Protein AF-A0A920NIS8-F1 (afdb_monomer)

Secondary structure (DSSP, 8-state):
--HHHHHHHHT------S---HHHHHHHHHHHHHTTT-SEEEEEEEE-TT---SS-HHHHHHHHHHHHHHSSPPP----S--SSTTTT-EEETTEEEEEEE-TT--EEEEEEEEETTEEEEEEEEES--------

Foldseek 3Di:
DVVVVCCVVVVHDDDDDPDPPPLLVVLLVVLLQCLCPFQAKEKEKEAAQPDDDPPDPSSVSSLVSSCNSNVAAGAADDDPDDPDPCPQADDDSRYTYHYHHHPPAHIKMWMWTDDVPDIDIDIDGDNDDPPPPDD

Solvent-accessible surface area (backbone atoms only — not comparable to full-atom values): 7997 Å² total; per-residue (Å²): 130,54,69,61,54,50,24,65,76,69,75,44,91,80,84,90,72,98,64,85,52,62,67,60,50,48,47,28,55,50,39,18,62,52,28,63,80,39,51,31,40,42,35,41,36,36,27,30,61,86,62,89,65,79,70,44,74,66,56,52,49,33,39,49,28,25,30,67,37,44,72,48,66,37,54,64,86,83,76,94,74,68,97,52,83,73,72,79,43,47,74,46,60,32,26,34,38,37,71,45,65,37,80,97,40,61,37,36,38,40,39,35,36,38,53,95,96,48,73,52,78,51,76,46,72,43,91,69,86,81,77,90,80,83,131

Sequence (135 aa):
MEAEYLSKKHNVGIVIVPNFALGGVLKSHIARLISKYYDYADLTETHHEKKIDAPSGTAIAIAKAISEGKGVSMNYAP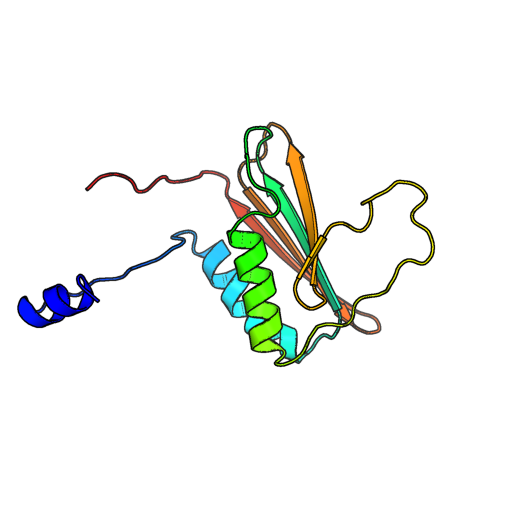TENETIAHTRGGQYSGVNIHSVRLPGRVAHHELVFAGPGETLTYVTTLLIVLVLCRA

Radius of gyration: 17.48 Å; Cα contacts (8 Å, |Δi|>4): 206; chains: 1; bounding box: 41×33×55 Å

Structure (mmCIF, N/CA/C/O backbone):
data_AF-A0A920NIS8-F1
#
_entry.id   AF-A0A920NIS8-F1
#
loop_
_atom_site.group_PDB
_atom_site.id
_atom_site.type_symbol
_atom_site.label_atom_id
_atom_site.label_alt_id
_atom_site.label_comp_id
_atom_site.label_asym_id
_atom_site.label_entity_id
_atom_site.label_seq_id
_atom_site.pdbx_PDB_ins_code
_atom_site.Cartn_x
_atom_site.Cartn_y
_atom_site.Cartn_z
_atom_site.occupancy
_atom_site.B_iso_or_equiv
_atom_site.auth_seq_id
_atom_site.auth_comp_id
_atom_site.auth_asym_id
_atom_site.auth_atom_id
_atom_site.pdbx_PDB_model_num
ATOM 1 N N . MET A 1 1 ? -4.868 5.699 26.409 1.00 70.75 1 MET A N 1
ATOM 2 C CA . MET A 1 1 ? -4.560 6.145 27.786 1.00 70.75 1 MET A CA 1
ATOM 3 C C . MET A 1 1 ? -5.584 7.119 28.400 1.00 70.75 1 MET A C 1
ATOM 5 O O . MET A 1 1 ? -5.279 7.710 29.413 1.00 70.75 1 MET A O 1
ATOM 9 N N . GLU A 1 2 ? -6.830 7.192 27.920 1.00 91.56 2 GLU A N 1
ATOM 10 C CA . GLU A 1 2 ? -7.981 7.677 28.726 1.00 91.56 2 GLU A CA 1
ATOM 11 C C . GLU A 1 2 ? -9.141 6.694 28.537 1.00 91.56 2 GLU A C 1
ATOM 13 O O . GLU A 1 2 ? -9.640 6.109 29.490 1.00 91.56 2 GLU A O 1
ATOM 18 N N . ALA A 1 3 ? -9.436 6.349 27.277 1.00 88.25 3 ALA A N 1
ATOM 19 C CA . ALA A 1 3 ? -10.370 5.275 26.929 1.00 88.25 3 ALA A CA 1
ATOM 20 C C . ALA A 1 3 ? -10.053 3.940 27.634 1.00 88.25 3 ALA A C 1
ATOM 22 O O . ALA A 1 3 ? -10.951 3.279 28.141 1.00 88.25 3 ALA A O 1
ATOM 23 N N . GLU A 1 4 ? -8.776 3.557 27.728 1.00 91.69 4 GLU A N 1
ATOM 24 C CA . GLU A 1 4 ? -8.371 2.334 28.436 1.00 91.69 4 GLU A CA 1
ATOM 25 C C . GLU A 1 4 ? -8.608 2.427 29.955 1.00 91.69 4 GLU A C 1
ATOM 27 O O . GLU A 1 4 ? -9.022 1.451 30.577 1.00 91.69 4 GLU A O 1
ATOM 32 N N . TYR A 1 5 ? -8.392 3.607 30.550 1.00 94.62 5 TYR A N 1
ATOM 33 C CA . TYR A 1 5 ? -8.677 3.861 31.963 1.00 94.62 5 TYR A CA 1
ATOM 34 C C . TYR A 1 5 ? -10.185 3.780 32.236 1.00 94.62 5 TYR A C 1
ATOM 36 O O . TYR A 1 5 ? -10.605 3.061 33.142 1.00 94.62 5 TYR A O 1
ATOM 44 N N . LEU A 1 6 ? -11.004 4.438 31.410 1.00 95.00 6 LEU A N 1
ATOM 45 C CA . LEU A 1 6 ? -12.464 4.424 31.521 1.00 95.00 6 LEU A CA 1
ATOM 46 C C . LEU A 1 6 ? -13.050 3.025 31.294 1.00 95.00 6 LEU A C 1
ATOM 48 O O . LEU A 1 6 ? -13.920 2.604 32.053 1.00 95.00 6 LEU A O 1
ATOM 52 N N . SER A 1 7 ? -12.535 2.285 30.307 1.00 95.38 7 SER A N 1
ATOM 53 C CA . SER A 1 7 ? -12.921 0.894 30.036 1.00 95.38 7 SER A CA 1
ATOM 54 C C . SER A 1 7 ? -12.727 0.012 31.271 1.0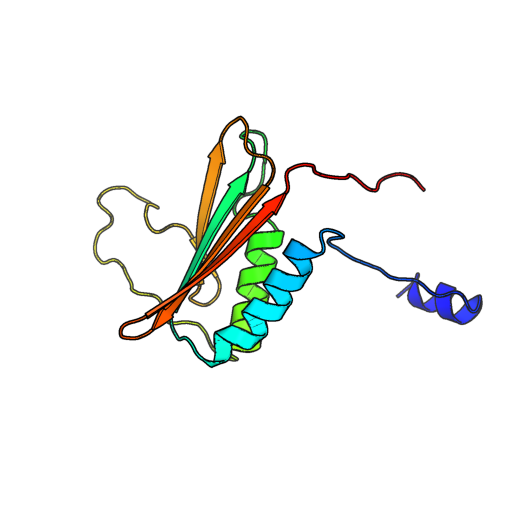0 95.38 7 SER A C 1
ATOM 56 O O . SER A 1 7 ? -13.660 -0.675 31.689 1.00 95.38 7 SER A O 1
ATOM 58 N N . LYS A 1 8 ? -11.552 0.097 31.912 1.00 95.69 8 LYS A N 1
ATOM 59 C CA . LYS A 1 8 ? -11.239 -0.656 33.137 1.00 95.69 8 LYS A CA 1
ATOM 60 C C . LYS A 1 8 ? -12.073 -0.188 34.330 1.00 95.69 8 LYS A C 1
ATOM 62 O O . LYS A 1 8 ? -12.611 -1.018 35.054 1.00 95.69 8 LYS A O 1
ATOM 67 N N . LYS A 1 9 ? -12.213 1.128 34.523 1.00 97.38 9 LYS A N 1
ATOM 68 C CA . LYS A 1 9 ? -12.961 1.726 35.643 1.00 97.38 9 LYS A CA 1
ATOM 69 C C . LYS A 1 9 ? -14.443 1.353 35.628 1.00 97.38 9 LYS A C 1
ATOM 71 O O . LYS A 1 9 ? -15.016 1.111 36.684 1.00 97.38 9 LYS A O 1
ATOM 76 N N . HIS A 1 10 ? -15.058 1.332 34.448 1.00 96.38 10 HIS A N 1
ATOM 77 C CA . HIS A 1 10 ? -16.492 1.088 34.289 1.00 96.38 10 HIS A CA 1
ATOM 78 C C . HIS A 1 10 ? -16.832 -0.350 33.877 1.00 96.38 10 HIS A C 1
ATOM 80 O O . HIS A 1 10 ? -18.008 -0.662 33.727 1.00 96.38 10 HIS A O 1
ATOM 86 N N . ASN A 1 11 ? -15.832 -1.225 33.718 1.00 95.12 11 ASN A N 1
ATOM 87 C CA . ASN A 1 11 ? -15.996 -2.603 33.249 1.00 95.12 11 ASN A CA 1
ATOM 88 C C . ASN A 1 11 ? -16.778 -2.700 31.918 1.00 95.12 11 ASN A C 1
ATOM 90 O O . ASN A 1 11 ? -17.689 -3.512 31.766 1.00 95.12 11 ASN A O 1
ATOM 94 N N . VAL A 1 12 ? -16.427 -1.840 30.954 1.00 96.00 12 VAL A N 1
ATOM 95 C CA . VAL A 1 12 ? -17.041 -1.778 29.615 1.00 96.00 12 VAL A CA 1
ATOM 96 C C . VAL A 1 12 ? -15.974 -2.019 28.550 1.00 96.00 12 VAL A C 1
ATOM 98 O O . VAL A 1 12 ? -14.891 -1.437 28.606 1.00 96.00 12 VAL A O 1
ATOM 101 N N . GLY A 1 13 ? -16.277 -2.855 27.556 1.00 92.75 13 GLY A N 1
ATOM 102 C CA . GLY A 1 13 ? -15.395 -3.095 26.411 1.00 92.75 13 GLY A CA 1
ATOM 103 C C . GLY A 1 13 ? -15.381 -1.918 25.432 1.00 92.75 13 GLY A C 1
ATOM 104 O O . GLY A 1 13 ? -16.433 -1.402 25.064 1.00 92.75 13 GLY A O 1
ATOM 105 N N . ILE A 1 14 ? -14.191 -1.513 24.981 1.00 90.94 14 ILE A N 1
ATOM 106 C CA . ILE A 1 14 ? -14.005 -0.476 23.956 1.00 90.94 14 ILE A CA 1
ATOM 107 C C . ILE A 1 14 ? -13.121 -1.040 22.846 1.00 90.94 14 ILE A C 1
ATOM 109 O O . ILE A 1 14 ? -12.068 -1.613 23.120 1.00 90.94 14 ILE A O 1
ATOM 113 N N . VAL A 1 15 ? -13.524 -0.836 21.591 1.00 86.19 15 VAL A N 1
ATOM 114 C CA . VAL A 1 15 ? -12.709 -1.159 20.415 1.00 86.19 15 VAL A CA 1
ATOM 115 C C . VAL A 1 15 ? -12.421 0.131 19.659 1.00 86.19 15 VAL A C 1
ATOM 117 O O . VAL A 1 15 ? -13.338 0.816 19.214 1.00 86.19 15 VAL A O 1
ATOM 120 N N . ILE A 1 16 ? -11.140 0.466 19.514 1.00 83.44 16 ILE A N 1
ATOM 121 C CA . ILE A 1 16 ? -10.689 1.630 18.747 1.00 83.44 16 ILE A CA 1
ATOM 122 C C . ILE A 1 16 ? -10.149 1.112 17.421 1.00 83.44 16 ILE A C 1
ATOM 124 O O . ILE A 1 16 ? -9.111 0.453 17.388 1.00 83.44 16 ILE A O 1
ATOM 128 N N . VAL A 1 17 ? -10.861 1.396 16.331 1.00 79.38 17 VAL A N 1
ATOM 129 C CA . VAL A 1 17 ? -10.504 0.905 14.997 1.00 79.38 17 VAL A CA 1
ATOM 130 C C . VAL A 1 17 ? -10.280 2.094 14.061 1.00 79.38 17 VAL A C 1
ATOM 132 O O . VAL A 1 17 ? -11.195 2.896 13.885 1.00 79.38 17 VAL A O 1
ATOM 135 N N . PRO A 1 18 ? -9.101 2.221 13.423 1.00 73.62 18 PRO A N 1
ATOM 136 C CA . PRO A 1 18 ? -8.837 3.304 12.473 1.00 73.62 18 PRO A CA 1
ATOM 137 C C . PRO A 1 18 ? -9.535 3.097 11.118 1.00 73.62 18 PRO A C 1
ATOM 139 O O . PRO A 1 18 ? -9.645 4.035 10.334 1.00 73.62 18 PRO A O 1
ATOM 142 N N . ASN A 1 19 ? -9.978 1.872 10.814 1.00 77.75 19 ASN A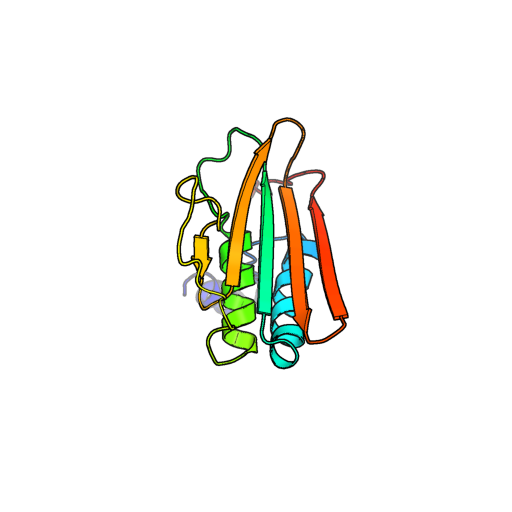 N 1
ATOM 143 C CA . ASN A 1 19 ? -10.666 1.519 9.576 1.00 77.75 19 ASN A CA 1
ATOM 144 C C . ASN A 1 19 ? -11.659 0.365 9.802 1.00 77.75 19 ASN A C 1
ATOM 146 O O . ASN A 1 19 ? -11.250 -0.734 10.164 1.00 77.75 19 ASN A O 1
ATOM 150 N N . PHE A 1 20 ? -12.947 0.597 9.540 1.00 82.31 20 PHE A N 1
ATOM 151 C CA . PHE A 1 20 ? -14.003 -0.418 9.670 1.00 82.31 20 PHE A CA 1
ATOM 152 C C . PHE A 1 20 ? -14.211 -1.271 8.410 1.00 82.31 20 PHE A C 1
ATOM 154 O O . PHE A 1 20 ? -14.945 -2.257 8.447 1.00 82.31 20 PHE A O 1
ATOM 161 N N . ALA A 1 21 ? -13.577 -0.927 7.288 1.00 86.94 21 ALA A N 1
ATOM 162 C CA . ALA A 1 21 ? -13.650 -1.736 6.082 1.00 86.94 21 ALA A CA 1
ATOM 163 C C . ALA A 1 21 ? -12.901 -3.057 6.281 1.00 86.94 21 ALA A C 1
ATOM 165 O O . ALA A 1 21 ? -11.672 -3.094 6.194 1.00 86.94 21 ALA A O 1
ATOM 166 N N . LEU A 1 22 ? -13.644 -4.152 6.470 1.00 88.62 22 LEU A N 1
ATOM 167 C CA . LEU A 1 22 ? -13.075 -5.487 6.670 1.00 88.62 22 LEU A CA 1
ATOM 168 C C . LEU A 1 22 ? -12.056 -5.848 5.581 1.00 88.62 22 LEU A C 1
ATOM 170 O O . LEU A 1 22 ? -10.963 -6.297 5.903 1.00 88.62 22 LEU A O 1
ATOM 174 N N . GLY A 1 23 ? -12.364 -5.582 4.307 1.00 88.69 23 GLY A N 1
ATOM 175 C CA . GLY A 1 23 ? -11.433 -5.835 3.201 1.00 88.69 23 GLY A CA 1
ATOM 176 C C . GLY A 1 23 ? -10.118 -5.053 3.319 1.00 88.69 23 GLY A C 1
ATOM 177 O O . GLY A 1 23 ? -9.056 -5.595 3.034 1.00 88.69 23 GLY A O 1
ATOM 178 N N . GLY A 1 24 ? -10.167 -3.806 3.800 1.00 87.06 24 GLY A N 1
ATOM 179 C CA . GLY A 1 24 ? -8.969 -2.998 4.046 1.00 87.06 24 GLY A CA 1
ATOM 180 C C . GLY A 1 24 ? -8.149 -3.507 5.234 1.00 87.06 24 GLY A C 1
ATOM 181 O O . GLY A 1 24 ? -6.926 -3.590 5.148 1.00 87.06 24 GLY A O 1
ATOM 182 N N . VAL A 1 25 ? -8.818 -3.904 6.322 1.00 89.88 25 VAL A N 1
ATOM 183 C CA . VAL A 1 25 ? -8.166 -4.501 7.502 1.00 89.88 25 VAL A CA 1
ATOM 184 C C . VAL A 1 25 ? -7.507 -5.836 7.145 1.00 89.88 25 VAL A C 1
ATOM 186 O O . VAL A 1 25 ? -6.338 -6.055 7.469 1.00 89.88 25 VAL A O 1
ATOM 189 N N . LEU A 1 26 ? -8.226 -6.704 6.426 1.00 93.25 26 LEU A N 1
ATOM 190 C CA . LEU A 1 26 ? -7.712 -7.987 5.948 1.00 93.25 26 LEU A CA 1
ATOM 191 C C . LEU A 1 26 ? -6.529 -7.798 5.006 1.00 93.25 26 LEU A C 1
ATOM 193 O O . LEU A 1 26 ? -5.547 -8.520 5.143 1.00 93.25 26 LEU A O 1
ATOM 197 N N . LYS A 1 27 ? -6.570 -6.805 4.109 1.00 94.69 27 LYS A N 1
ATOM 198 C CA . LYS A 1 27 ? -5.447 -6.503 3.219 1.00 94.69 27 LYS A CA 1
ATOM 199 C C . LYS A 1 27 ? -4.160 -6.236 3.987 1.00 94.69 27 LYS A C 1
ATOM 201 O O . LYS A 1 27 ? -3.165 -6.889 3.698 1.00 94.69 27 LYS A O 1
ATOM 206 N N . SER A 1 28 ? -4.164 -5.338 4.971 1.00 93.88 28 SER A N 1
ATOM 207 C CA . SER A 1 28 ? -2.951 -5.054 5.752 1.00 93.88 28 SER A CA 1
ATOM 208 C C . SER A 1 28 ? -2.464 -6.281 6.529 1.00 93.88 28 SER A C 1
ATOM 210 O O . SER A 1 28 ? -1.263 -6.542 6.581 1.00 93.88 28 SER A O 1
ATOM 212 N N . HIS A 1 29 ? -3.386 -7.061 7.102 1.00 94.88 29 HIS A N 1
ATOM 213 C CA . HIS A 1 29 ? -3.038 -8.285 7.824 1.00 94.88 29 HIS A CA 1
ATOM 214 C C . HIS A 1 29 ? -2.400 -9.338 6.904 1.00 94.88 29 HIS A C 1
ATOM 216 O O . HIS A 1 29 ? -1.324 -9.854 7.194 1.00 94.88 29 HIS A O 1
ATOM 222 N N . ILE A 1 30 ? -3.034 -9.616 5.766 1.00 96.38 30 ILE A N 1
ATOM 223 C CA . ILE A 1 30 ? -2.571 -10.590 4.776 1.00 96.38 30 ILE A CA 1
ATOM 224 C C . ILE A 1 30 ? -1.260 -10.121 4.131 1.00 96.38 30 ILE A C 1
ATOM 226 O O . ILE A 1 30 ? -0.334 -10.916 4.003 1.00 96.38 30 ILE A O 1
ATOM 230 N N . ALA A 1 31 ? -1.128 -8.831 3.811 1.00 97.81 31 ALA A N 1
ATOM 231 C CA . ALA A 1 31 ? 0.096 -8.255 3.256 1.00 97.81 31 ALA A CA 1
ATOM 232 C C . ALA A 1 31 ? 1.305 -8.456 4.183 1.00 97.81 31 ALA A C 1
ATOM 234 O O . ALA A 1 31 ? 2.383 -8.809 3.711 1.00 97.81 31 ALA A O 1
ATOM 235 N N . ARG A 1 32 ? 1.116 -8.311 5.503 1.00 98.06 32 ARG A N 1
ATOM 236 C CA . ARG A 1 32 ? 2.151 -8.606 6.508 1.00 98.06 32 ARG A CA 1
ATOM 237 C C . ARG A 1 32 ? 2.580 -10.076 6.505 1.00 98.06 32 ARG A C 1
ATOM 239 O O . ARG A 1 32 ? 3.738 -10.383 6.772 1.00 98.06 32 ARG A O 1
ATOM 246 N N . LEU A 1 33 ? 1.649 -11.001 6.287 1.00 98.06 33 LEU A N 1
ATOM 247 C CA . LEU A 1 33 ? 1.957 -12.433 6.271 1.00 98.06 33 LEU A CA 1
ATOM 248 C C . LEU A 1 33 ? 2.673 -12.832 4.979 1.00 98.06 33 LEU A C 1
ATOM 250 O O . LEU A 1 33 ? 3.678 -13.538 5.032 1.00 98.06 33 LEU A O 1
ATOM 254 N N . ILE A 1 34 ? 2.168 -12.350 3.842 1.00 97.56 34 ILE A N 1
ATOM 255 C CA . ILE A 1 34 ? 2.689 -12.650 2.506 1.00 97.56 34 ILE A CA 1
ATOM 256 C C . ILE A 1 34 ?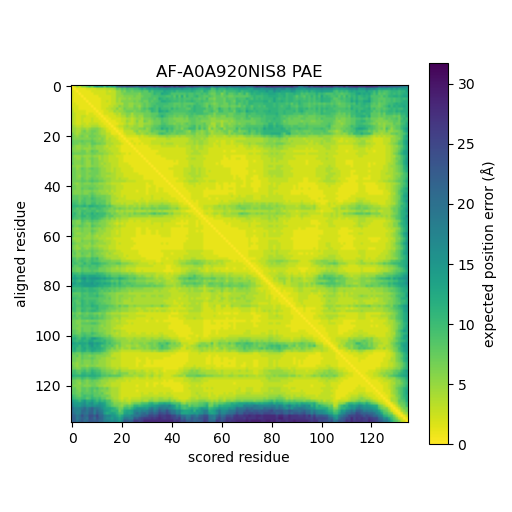 4.084 -12.060 2.301 1.00 97.56 34 ILE A C 1
ATOM 258 O O . ILE A 1 34 ? 4.917 -12.698 1.661 1.00 97.56 34 ILE A O 1
ATOM 262 N N . SER A 1 35 ? 4.376 -10.884 2.869 1.00 97.81 35 SER A N 1
ATOM 263 C CA . SER A 1 35 ? 5.654 -10.197 2.639 1.00 97.81 35 SER A CA 1
ATOM 264 C C . SER A 1 35 ? 6.882 -11.013 3.040 1.00 97.81 35 SER A C 1
ATOM 266 O O . SER A 1 35 ? 7.963 -10.786 2.517 1.00 97.81 35 SER A O 1
ATOM 268 N N . LYS A 1 36 ? 6.735 -12.022 3.899 1.00 97.50 36 LYS A N 1
ATOM 269 C CA . LYS A 1 36 ? 7.820 -12.949 4.254 1.00 97.50 36 LYS A CA 1
ATOM 270 C C . LYS A 1 36 ? 8.324 -13.782 3.072 1.00 97.50 36 LYS A C 1
ATOM 272 O O . LYS A 1 36 ? 9.476 -14.201 3.093 1.00 97.50 36 LYS A O 1
ATOM 277 N N . TYR A 1 37 ? 7.478 -14.013 2.070 1.00 97.25 37 TYR A N 1
ATOM 278 C CA . TYR A 1 37 ? 7.732 -14.942 0.964 1.00 97.25 37 TYR A CA 1
ATOM 279 C C . TYR A 1 37 ? 8.101 -14.254 -0.353 1.00 97.25 37 TYR A C 1
ATOM 281 O O . TYR A 1 37 ? 8.558 -14.923 -1.272 1.00 97.25 37 TYR A O 1
ATOM 289 N N . TYR A 1 38 ? 7.936 -12.932 -0.442 1.00 97.81 38 TYR A N 1
ATOM 290 C CA . TYR A 1 38 ? 8.272 -12.150 -1.630 1.00 97.81 38 TYR A CA 1
ATOM 291 C C . TYR A 1 38 ? 9.280 -11.059 -1.295 1.00 97.81 38 TYR A C 1
ATOM 293 O O . TYR A 1 38 ? 9.323 -10.559 -0.170 1.00 97.81 38 TYR A O 1
ATOM 301 N N . ASP A 1 39 ? 10.085 -10.675 -2.280 1.00 96.81 39 ASP A N 1
ATOM 302 C CA . ASP A 1 39 ? 11.084 -9.617 -2.122 1.00 96.81 39 ASP A CA 1
ATOM 303 C C . ASP A 1 39 ? 10.643 -8.289 -2.733 1.00 96.81 39 ASP A C 1
ATOM 305 O O . ASP A 1 39 ? 11.140 -7.247 -2.325 1.00 96.81 39 ASP A O 1
ATOM 309 N N . TYR A 1 40 ? 9.678 -8.301 -3.654 1.00 97.75 40 TYR A N 1
ATOM 310 C CA . TYR A 1 40 ? 9.189 -7.108 -4.341 1.00 97.75 40 TYR A CA 1
ATOM 311 C C . TYR A 1 40 ? 7.709 -6.879 -4.043 1.00 97.75 40 TYR A C 1
ATOM 313 O O . TYR A 1 40 ? 6.924 -7.831 -3.999 1.00 97.75 40 TYR A O 1
ATOM 321 N N . ALA A 1 41 ? 7.328 -5.613 -3.860 1.00 98.00 41 ALA A N 1
ATOM 322 C CA . ALA A 1 41 ? 5.936 -5.209 -3.711 1.00 98.00 41 ALA A CA 1
ATOM 323 C C . ALA A 1 41 ? 5.656 -3.859 -4.383 1.00 98.00 41 ALA A C 1
ATOM 325 O O . ALA A 1 41 ? 6.422 -2.903 -4.233 1.00 98.00 41 ALA A O 1
ATOM 326 N N . ASP A 1 42 ? 4.525 -3.782 -5.078 1.00 97.81 42 ASP A N 1
ATOM 327 C CA . ASP A 1 42 ? 4.028 -2.581 -5.743 1.00 97.81 42 ASP A CA 1
ATOM 328 C C . ASP A 1 42 ? 2.559 -2.354 -5.358 1.00 97.81 42 ASP A C 1
ATOM 330 O O . ASP A 1 42 ? 1.747 -3.282 -5.356 1.00 97.81 42 ASP A O 1
ATOM 334 N N . LEU A 1 43 ? 2.231 -1.135 -4.938 1.00 98.25 43 LEU A N 1
ATOM 335 C CA . LEU A 1 43 ? 0.916 -0.757 -4.446 1.00 98.25 43 LEU A CA 1
ATOM 336 C C . LEU A 1 43 ? 0.365 0.395 -5.279 1.00 98.25 43 LEU A C 1
ATOM 338 O O . LEU A 1 43 ? 0.850 1.519 -5.201 1.00 98.25 43 LEU A O 1
ATOM 342 N N . THR A 1 44 ? -0.727 0.150 -5.989 1.00 98.19 44 THR A N 1
ATOM 343 C CA . THR A 1 44 ? -1.498 1.208 -6.643 1.00 98.19 44 THR A CA 1
ATOM 344 C C . THR A 1 44 ? -2.750 1.513 -5.833 1.00 98.19 44 THR A C 1
ATOM 346 O O . THR A 1 44 ? -3.525 0.622 -5.487 1.00 98.19 44 THR A O 1
ATOM 349 N N . GLU A 1 45 ? -2.968 2.785 -5.512 1.00 97.00 45 GLU A N 1
ATOM 350 C CA . GLU A 1 45 ? -4.170 3.274 -4.842 1.00 97.00 45 GLU A CA 1
ATOM 351 C C . GLU A 1 45 ? -4.902 4.294 -5.714 1.00 97.00 45 GLU A C 1
ATOM 353 O O . GLU A 1 45 ? -4.288 5.112 -6.392 1.00 97.00 45 GLU A O 1
ATOM 358 N N . THR A 1 46 ? -6.230 4.226 -5.743 1.00 96.38 46 THR A N 1
ATOM 359 C CA . THR A 1 46 ? -7.074 5.152 -6.501 1.00 96.38 46 THR A CA 1
ATOM 360 C C . THR A 1 46 ? -8.182 5.700 -5.622 1.00 96.38 46 THR A C 1
ATOM 362 O O . THR A 1 46 ? -8.888 4.941 -4.960 1.00 96.38 46 THR A O 1
ATOM 365 N N . HIS A 1 47 ? -8.373 7.015 -5.664 1.00 94.06 47 HIS A N 1
ATOM 366 C CA . HIS A 1 47 ? -9.454 7.717 -4.974 1.00 94.06 47 HIS A CA 1
ATOM 367 C C . HIS A 1 47 ? -10.092 8.760 -5.893 1.00 94.06 47 HIS A C 1
ATOM 369 O O . HIS A 1 47 ? -9.578 9.047 -6.976 1.00 94.06 47 HIS A O 1
ATOM 375 N N . HIS A 1 48 ? -11.196 9.348 -5.439 1.00 91.00 48 HIS A N 1
ATOM 376 C CA . HIS A 1 48 ? -11.797 10.508 -6.088 1.00 91.00 48 HIS A CA 1
ATOM 377 C C . HIS A 1 48 ? -10.807 11.683 -6.194 1.00 91.00 48 HIS A C 1
ATOM 379 O O . HIS A 1 48 ? -9.879 11.833 -5.394 1.00 91.00 48 HIS A O 1
ATOM 385 N N . GLU A 1 49 ? -11.053 12.575 -7.148 1.00 90.31 49 GLU A N 1
ATOM 386 C CA . GLU A 1 49 ? -10.208 13.725 -7.478 1.00 90.31 49 GLU A CA 1
ATOM 387 C C . GLU A 1 49 ? -10.048 14.728 -6.328 1.00 90.31 49 GLU A C 1
ATOM 389 O O . GLU A 1 49 ? -9.018 15.377 -6.203 1.00 90.31 49 GLU A O 1
ATOM 394 N N . LYS A 1 50 ? -11.044 14.812 -5.438 1.00 89.56 50 LYS A N 1
ATOM 395 C CA . LYS A 1 50 ? -11.050 15.750 -4.298 1.00 89.56 50 LYS A CA 1
ATOM 396 C C . LYS A 1 50 ? -10.200 15.317 -3.097 1.00 89.56 50 LYS A C 1
ATOM 398 O O . LYS A 1 50 ? -10.223 15.990 -2.069 1.00 89.56 50 LYS A O 1
ATOM 403 N N . LYS A 1 51 ? -9.533 14.160 -3.154 1.00 88.75 51 LYS A N 1
ATOM 404 C CA . LYS A 1 51 ? -8.742 13.670 -2.020 1.00 88.75 51 LYS A CA 1
ATOM 405 C C . LYS A 1 51 ? -7.450 14.480 -1.907 1.00 88.75 51 LYS A C 1
ATOM 407 O O . LYS A 1 51 ? -6.695 14.560 -2.868 1.00 88.75 51 LYS A O 1
ATOM 412 N N . ILE A 1 52 ? -7.214 15.051 -0.727 1.00 90.25 52 ILE A N 1
ATOM 413 C CA . ILE A 1 52 ? -6.144 16.033 -0.488 1.00 90.25 52 ILE A CA 1
ATOM 414 C C . ILE A 1 52 ? -4.751 15.410 -0.322 1.00 90.25 52 ILE A C 1
ATOM 416 O O . ILE A 1 52 ? -3.752 16.031 -0.662 1.00 90.25 52 ILE A O 1
ATOM 420 N N . ASP A 1 53 ? -4.682 14.198 0.219 1.00 91.44 53 ASP A N 1
ATOM 421 C CA . ASP A 1 53 ? -3.451 13.500 0.583 1.00 91.44 53 ASP A CA 1
ATOM 422 C C . ASP A 1 53 ? -3.076 12.449 -0.464 1.00 91.44 53 ASP A C 1
ATOM 424 O O . ASP A 1 53 ? -3.948 11.750 -0.987 1.00 91.44 53 ASP A O 1
ATOM 428 N N . ALA A 1 54 ? -1.777 12.305 -0.738 1.00 94.38 54 ALA A N 1
ATOM 429 C CA . ALA A 1 54 ? -1.201 11.233 -1.544 1.00 94.38 54 ALA A CA 1
ATOM 430 C C . ALA A 1 54 ? 0.192 10.845 -0.998 1.00 94.38 54 ALA A C 1
ATOM 432 O O . ALA A 1 54 ? 1.022 11.735 -0.806 1.00 94.38 54 ALA A O 1
ATOM 433 N N . PRO A 1 55 ? 0.469 9.548 -0.763 1.00 96.31 55 PRO A N 1
ATOM 434 C CA . PRO A 1 55 ? -0.483 8.435 -0.782 1.00 96.31 55 PRO A CA 1
ATOM 435 C C . PRO A 1 55 ? -1.464 8.490 0.400 1.00 96.31 55 PRO A C 1
ATOM 437 O O . PRO A 1 55 ? -1.260 9.214 1.372 1.00 96.31 55 PRO A O 1
ATOM 440 N N . SER A 1 56 ? -2.547 7.721 0.326 1.00 94.38 56 SER A N 1
ATOM 441 C CA . SER A 1 56 ? -3.559 7.667 1.375 1.00 94.38 56 SER A CA 1
ATOM 442 C C . SER A 1 56 ? -3.022 7.031 2.655 1.00 94.38 56 SER A C 1
ATOM 444 O O . SER A 1 56 ? -2.166 6.143 2.619 1.00 94.38 56 SER A O 1
ATOM 446 N N . GLY A 1 57 ? -3.591 7.403 3.805 1.00 92.69 57 GLY A N 1
ATOM 447 C CA . GLY A 1 57 ? -3.231 6.785 5.089 1.00 92.69 57 GLY A CA 1
ATOM 448 C C . GLY A 1 57 ? -3.357 5.253 5.090 1.00 92.69 57 GLY A C 1
ATOM 449 O O . GLY A 1 57 ? -2.540 4.563 5.695 1.00 92.69 57 GLY A O 1
ATOM 450 N N . THR A 1 58 ? -4.326 4.695 4.353 1.00 92.88 58 THR A N 1
ATOM 451 C CA . THR A 1 58 ? -4.452 3.240 4.168 1.00 92.88 58 THR A CA 1
ATOM 452 C C . THR A 1 58 ? -3.293 2.661 3.362 1.00 92.88 58 THR A C 1
ATOM 454 O O . THR A 1 58 ? -2.779 1.612 3.733 1.00 92.88 58 THR A O 1
ATOM 457 N N . ALA A 1 59 ? -2.850 3.332 2.296 1.00 96.06 59 ALA A N 1
ATOM 458 C CA . ALA A 1 59 ? -1.716 2.870 1.501 1.00 96.06 59 ALA A CA 1
ATOM 459 C C . ALA A 1 59 ? -0.413 2.869 2.320 1.00 96.06 59 ALA A C 1
ATOM 461 O O . ALA A 1 59 ? 0.325 1.885 2.303 1.00 96.06 59 ALA A O 1
ATOM 462 N N . ILE A 1 60 ? -0.194 3.910 3.131 1.00 96.25 60 ILE A N 1
ATOM 463 C CA . ILE A 1 60 ? 0.926 3.972 4.083 1.00 96.25 60 ILE A CA 1
ATOM 464 C C . ILE A 1 60 ? 0.830 2.837 5.111 1.00 96.25 60 ILE A C 1
ATOM 466 O O . ILE A 1 60 ? 1.823 2.167 5.386 1.00 96.25 60 ILE A O 1
ATOM 470 N N . ALA A 1 61 ? -0.360 2.578 5.662 1.00 95.31 61 ALA A N 1
ATOM 471 C CA . ALA A 1 61 ? -0.566 1.495 6.622 1.00 95.31 61 ALA A CA 1
ATOM 472 C C . ALA A 1 61 ? -0.289 0.107 6.016 1.00 95.31 61 ALA A C 1
ATOM 474 O O . ALA A 1 61 ? 0.29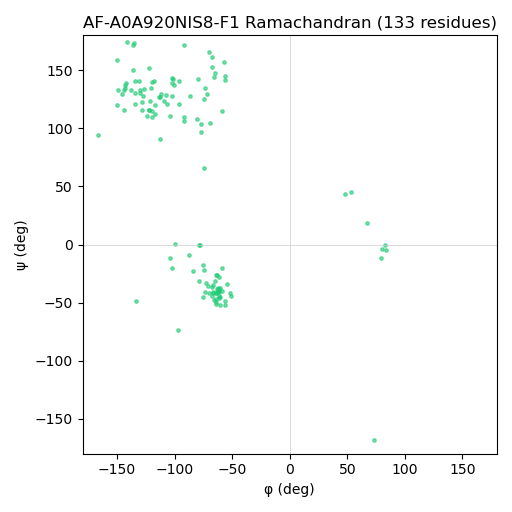2 -0.741 6.691 1.00 95.31 61 ALA A O 1
ATOM 475 N N . ILE A 1 62 ? -0.661 -0.118 4.750 1.00 97.12 62 ILE A N 1
ATOM 476 C CA . ILE A 1 62 ? -0.346 -1.352 4.016 1.00 97.12 62 ILE A CA 1
ATOM 477 C C . ILE A 1 62 ? 1.170 -1.490 3.842 1.00 97.12 62 ILE A C 1
ATOM 479 O O . ILE A 1 62 ? 1.727 -2.521 4.210 1.00 97.12 62 ILE A O 1
ATOM 483 N N . ALA A 1 63 ? 1.854 -0.456 3.342 1.00 97.75 63 ALA A N 1
ATOM 484 C CA . ALA A 1 63 ? 3.304 -0.496 3.141 1.00 97.75 63 ALA A CA 1
ATOM 485 C C . ALA A 1 63 ? 4.071 -0.707 4.459 1.00 97.75 63 ALA A C 1
ATOM 487 O O . ALA A 1 63 ? 5.013 -1.500 4.522 1.00 97.75 63 ALA A O 1
ATOM 488 N N . LYS A 1 64 ? 3.613 -0.077 5.547 1.00 97.31 64 LYS A N 1
ATOM 489 C CA . LYS A 1 64 ? 4.132 -0.314 6.897 1.00 97.31 64 LYS A CA 1
ATOM 490 C C . LYS A 1 64 ? 3.926 -1.763 7.342 1.00 97.31 64 LYS A C 1
ATOM 492 O O . LYS A 1 64 ? 4.870 -2.379 7.825 1.00 97.31 64 LYS A O 1
ATOM 497 N N . ALA A 1 65 ? 2.738 -2.332 7.136 1.00 97.44 65 ALA A N 1
ATOM 498 C CA . ALA A 1 65 ? 2.462 -3.729 7.472 1.00 97.44 65 ALA A CA 1
ATOM 499 C C . ALA A 1 65 ? 3.351 -4.709 6.681 1.00 97.44 65 ALA A C 1
ATOM 501 O O . ALA A 1 65 ? 3.830 -5.687 7.252 1.00 97.44 65 ALA A O 1
ATOM 502 N N . ILE A 1 66 ? 3.622 -4.426 5.401 1.00 98.31 66 ILE A N 1
ATOM 503 C CA . ILE A 1 66 ? 4.559 -5.199 4.569 1.00 98.31 66 ILE A CA 1
ATOM 504 C C . ILE A 1 66 ? 5.962 -5.168 5.177 1.00 98.31 66 ILE A C 1
ATOM 506 O O . ILE A 1 66 ? 6.537 -6.232 5.414 1.00 98.31 66 ILE A O 1
ATOM 510 N N . SER A 1 67 ? 6.475 -3.971 5.480 1.00 97.00 67 SER A N 1
ATOM 511 C CA . SER A 1 67 ? 7.806 -3.771 6.067 1.00 97.00 67 SER A CA 1
ATOM 512 C C . SER A 1 67 ? 7.944 -4.466 7.427 1.00 97.00 67 SER A C 1
ATOM 514 O O . SER A 1 67 ? 8.906 -5.196 7.653 1.00 97.00 67 SER A O 1
ATOM 516 N N . GLU A 1 68 ? 6.945 -4.342 8.305 1.00 97.31 68 GLU A N 1
ATOM 517 C CA . GLU A 1 68 ? 6.919 -5.042 9.597 1.00 97.31 68 GLU A CA 1
ATOM 518 C C . GLU A 1 68 ? 6.829 -6.569 9.459 1.00 97.31 68 GLU A C 1
ATOM 520 O O . GLU A 1 68 ? 7.317 -7.301 10.320 1.00 97.31 68 GLU A O 1
ATOM 525 N N . GLY A 1 69 ? 6.168 -7.065 8.411 1.00 97.56 69 GLY A N 1
ATOM 526 C CA . GLY A 1 69 ? 6.068 -8.493 8.117 1.00 97.56 69 GLY A CA 1
ATOM 527 C C . GLY A 1 69 ? 7.368 -9.084 7.582 1.00 97.56 69 GLY A C 1
ATOM 528 O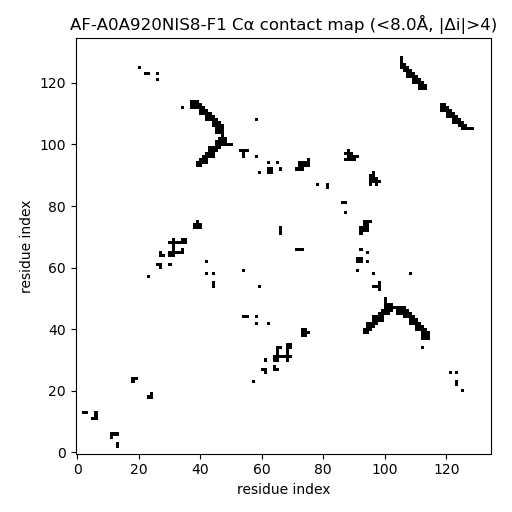 O . GLY A 1 69 ? 7.760 -10.171 8.009 1.00 97.56 69 GLY A O 1
ATOM 529 N N . LYS A 1 70 ? 8.046 -8.341 6.697 1.00 97.44 70 LYS A N 1
ATOM 530 C CA . LYS A 1 70 ? 9.328 -8.714 6.091 1.00 97.44 70 LYS A CA 1
ATOM 531 C C . LYS A 1 70 ? 10.468 -8.645 7.109 1.00 97.44 70 LYS A C 1
ATOM 533 O O . LYS A 1 70 ? 11.388 -9.452 7.049 1.00 97.44 70 LYS A O 1
ATOM 538 N N . GLY A 1 71 ? 10.415 -7.678 8.029 1.00 96.00 71 GLY A N 1
ATOM 539 C CA . GLY A 1 71 ? 11.462 -7.404 9.021 1.00 96.00 71 GLY A CA 1
ATOM 540 C C . GLY A 1 71 ? 12.659 -6.617 8.470 1.00 96.00 71 GLY A C 1
ATOM 541 O O . GLY A 1 71 ? 13.465 -6.110 9.243 1.00 96.00 71 GLY A O 1
ATOM 542 N N . VAL A 1 72 ? 12.746 -6.472 7.147 1.00 94.31 72 VAL A N 1
ATOM 543 C CA . VAL A 1 72 ? 13.714 -5.643 6.419 1.00 94.31 72 VAL A CA 1
ATOM 544 C C . VAL A 1 72 ? 12.990 -4.868 5.315 1.00 94.31 72 VAL A C 1
ATOM 546 O O . VAL A 1 72 ? 11.793 -5.065 5.089 1.00 94.31 72 VAL A O 1
ATOM 549 N N . SER A 1 73 ? 13.699 -3.967 4.636 1.00 95.69 73 SER A N 1
ATOM 550 C CA . SER A 1 73 ? 13.145 -3.303 3.451 1.00 95.69 73 SER A CA 1
ATOM 551 C C . SER A 1 73 ? 12.929 -4.312 2.327 1.00 95.69 73 SER A C 1
ATOM 553 O O . SER 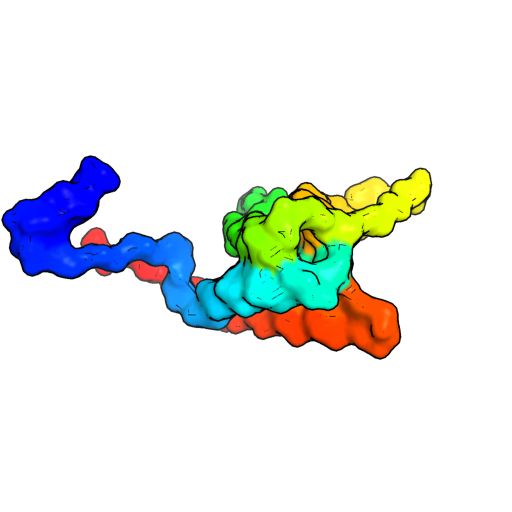A 1 73 ? 13.725 -5.235 2.155 1.00 95.69 73 SER A O 1
ATOM 555 N N . MET A 1 74 ? 11.856 -4.120 1.563 1.00 97.12 74 MET A N 1
ATOM 556 C CA . MET A 1 74 ? 11.655 -4.843 0.309 1.00 97.12 74 MET A CA 1
ATOM 557 C C . MET A 1 74 ? 12.707 -4.400 -0.717 1.00 97.12 74 MET A C 1
ATOM 559 O O . MET A 1 74 ? 13.310 -3.329 -0.595 1.00 97.12 74 MET A O 1
ATOM 563 N N . ASN A 1 75 ? 12.914 -5.208 -1.749 1.00 96.50 75 ASN A N 1
ATOM 564 C CA . ASN A 1 75 ? 13.757 -4.837 -2.868 1.00 96.50 75 ASN A CA 1
ATOM 565 C C . ASN A 1 75 ? 13.053 -3.779 -3.719 1.00 96.50 75 ASN A C 1
ATOM 567 O O . ASN A 1 75 ? 11.920 -3.956 -4.167 1.00 96.50 75 ASN A O 1
ATOM 571 N N . TYR A 1 76 ? 13.782 -2.704 -3.998 1.00 92.31 76 TYR A N 1
ATOM 572 C CA . TYR A 1 76 ? 13.382 -1.670 -4.935 1.00 92.31 76 TYR A CA 1
ATOM 573 C C . TYR A 1 76 ? 14.310 -1.683 -6.137 1.00 92.31 76 TYR A C 1
ATOM 575 O O . TYR A 1 76 ? 15.526 -1.616 -5.977 1.00 92.31 76 TYR A O 1
ATOM 583 N N . ALA A 1 77 ? 13.742 -1.761 -7.338 1.00 88.44 77 ALA A N 1
ATOM 584 C CA . ALA A 1 77 ? 14.505 -1.606 -8.567 1.00 88.44 77 ALA A CA 1
ATOM 585 C C . ALA A 1 77 ? 14.722 -0.104 -8.833 1.00 88.44 77 ALA A C 1
ATOM 587 O O . ALA A 1 77 ? 13.753 0.583 -9.187 1.00 88.44 77 ALA A O 1
ATOM 588 N N . PRO A 1 78 ? 15.951 0.425 -8.657 1.00 86.56 78 PRO A N 1
ATOM 589 C CA . PRO A 1 78 ? 16.226 1.823 -8.943 1.00 86.56 78 PRO A CA 1
ATOM 590 C C . PRO A 1 78 ? 16.052 2.088 -10.440 1.00 86.56 78 PRO A C 1
ATOM 592 O O . PRO A 1 78 ? 16.297 1.225 -11.280 1.00 86.56 78 PRO A O 1
ATOM 595 N N . THR A 1 79 ? 15.607 3.292 -10.777 1.00 90.38 79 THR A N 1
ATOM 596 C CA . THR A 1 79 ? 15.485 3.747 -12.165 1.00 90.38 79 THR A CA 1
ATOM 597 C C . THR A 1 79 ? 16.596 4.750 -12.430 1.00 90.38 79 THR A C 1
ATOM 599 O O . THR A 1 79 ? 16.692 5.751 -11.727 1.00 90.38 79 THR A O 1
ATOM 602 N N . GLU A 1 80 ? 17.452 4.468 -13.413 1.00 91.44 80 GLU A N 1
ATOM 603 C CA . GLU A 1 80 ? 18.609 5.320 -13.734 1.00 91.44 80 GLU A CA 1
ATOM 604 C C . GLU A 1 80 ? 18.199 6.633 -14.409 1.00 91.44 80 GLU A C 1
ATOM 606 O O . GLU A 1 80 ? 18.834 7.665 -14.211 1.00 91.44 80 GLU A O 1
ATOM 611 N N . ASN A 1 81 ? 17.128 6.599 -15.206 1.00 93.50 81 ASN A N 1
ATOM 612 C CA . ASN A 1 81 ? 16.626 7.754 -15.933 1.00 93.50 81 ASN A CA 1
ATOM 613 C C . ASN A 1 81 ? 15.093 7.726 -15.988 1.00 93.50 81 ASN A C 1
ATOM 615 O O . ASN A 1 81 ? 14.501 6.829 -16.590 1.00 93.50 81 ASN A O 1
ATOM 619 N N . GLU A 1 82 ? 14.455 8.715 -15.360 1.00 94.25 82 GLU A N 1
ATOM 620 C CA . GLU A 1 82 ? 13.036 9.000 -15.553 1.00 94.25 82 GLU A CA 1
ATOM 621 C C . GLU A 1 82 ? 12.875 10.036 -16.672 1.00 94.25 82 GLU A C 1
ATOM 623 O O . GLU A 1 82 ? 13.177 11.215 -16.489 1.00 94.25 82 GLU A O 1
ATOM 628 N N . THR A 1 83 ? 12.353 9.615 -17.827 1.00 96.56 83 THR A N 1
ATOM 629 C CA . THR A 1 83 ? 12.065 10.528 -18.951 1.00 96.56 83 THR A CA 1
ATOM 630 C C . THR A 1 83 ? 10.984 11.555 -18.610 1.00 96.56 83 THR A C 1
ATOM 632 O O . THR A 1 83 ? 10.958 12.645 -19.180 1.00 96.56 83 THR A O 1
ATOM 635 N N . ILE A 1 84 ? 10.104 11.211 -17.666 1.00 95.81 84 ILE A N 1
ATOM 636 C CA . ILE A 1 84 ? 9.122 12.096 -17.043 1.00 95.81 84 ILE A CA 1
ATOM 637 C C . ILE A 1 84 ? 9.283 11.952 -15.530 1.00 95.81 84 ILE A C 1
ATOM 639 O O . ILE A 1 84 ? 9.156 10.848 -14.995 1.00 95.81 84 ILE A O 1
ATOM 643 N N . ALA A 1 85 ? 9.540 13.065 -14.847 1.00 93.06 85 ALA A N 1
ATOM 644 C CA . ALA A 1 85 ? 9.775 13.079 -13.408 1.00 93.06 85 ALA A CA 1
ATOM 645 C C . ALA A 1 85 ? 8.612 12.459 -12.613 1.00 93.06 85 ALA A C 1
ATOM 647 O O . ALA A 1 85 ? 7.441 12.699 -12.914 1.00 93.06 85 ALA A O 1
ATOM 64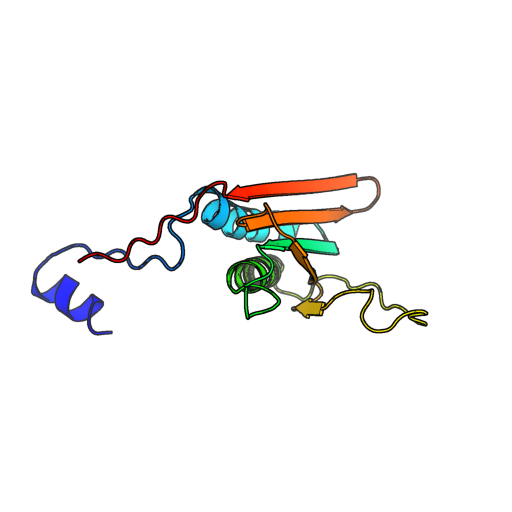8 N N . HIS A 1 86 ? 8.956 11.718 -11.559 1.00 90.75 86 HIS A N 1
ATOM 649 C CA . HIS A 1 86 ? 8.043 11.101 -10.591 1.00 90.75 86 HIS A CA 1
ATOM 650 C C . HIS A 1 86 ? 7.154 9.981 -11.154 1.00 90.75 86 HIS A C 1
ATOM 652 O O . HIS A 1 86 ? 6.153 9.609 -10.538 1.00 90.75 86 HIS A O 1
ATOM 658 N N . THR A 1 87 ? 7.519 9.402 -12.299 1.00 92.38 87 THR A N 1
ATOM 659 C CA . THR A 1 87 ? 6.730 8.341 -12.950 1.00 92.38 87 THR A CA 1
ATOM 660 C C . THR A 1 87 ? 6.841 6.992 -12.232 1.00 92.38 87 THR A C 1
ATOM 662 O O . THR A 1 87 ? 5.943 6.160 -12.352 1.00 92.38 87 THR A O 1
ATOM 665 N N . ARG A 1 88 ? 7.898 6.750 -11.442 1.00 93.25 88 ARG A N 1
ATOM 666 C CA . ARG A 1 88 ? 8.024 5.526 -10.625 1.00 93.25 88 ARG A CA 1
ATOM 667 C C . ARG A 1 88 ? 7.185 5.535 -9.345 1.00 93.25 88 ARG A C 1
ATOM 669 O O . ARG A 1 88 ? 7.189 4.536 -8.627 1.00 93.25 88 ARG A O 1
ATOM 676 N N . GLY A 1 89 ? 6.448 6.615 -9.087 1.00 92.06 89 GLY A N 1
ATOM 677 C CA . GLY A 1 89 ? 5.681 6.786 -7.862 1.00 92.06 89 GLY A CA 1
ATOM 678 C C . GLY A 1 89 ? 6.570 7.083 -6.652 1.00 92.06 89 GLY A C 1
ATOM 679 O O . GLY A 1 89 ? 7.749 7.414 -6.774 1.00 92.06 89 GLY A O 1
ATOM 680 N N . GLY A 1 90 ? 5.976 7.007 -5.462 1.00 94.31 90 GLY A N 1
ATOM 681 C CA . GLY A 1 90 ? 6.695 7.133 -4.195 1.00 94.31 90 GLY A CA 1
ATOM 682 C C . GLY A 1 90 ? 7.161 5.780 -3.660 1.00 94.31 90 GLY A C 1
ATOM 683 O O . GLY A 1 90 ? 6.755 4.729 -4.150 1.00 94.31 90 GLY A O 1
ATOM 684 N N . GLN A 1 91 ? 7.967 5.799 -2.597 1.00 94.69 91 GLN A N 1
ATOM 685 C CA . GLN A 1 91 ? 8.412 4.582 -1.923 1.00 94.69 91 GLN A CA 1
ATOM 686 C C . GLN A 1 91 ? 8.308 4.683 -0.402 1.00 94.69 91 GLN A C 1
ATOM 688 O O . GLN A 1 91 ? 8.660 5.698 0.195 1.00 94.69 91 GLN A O 1
ATOM 693 N N . TYR A 1 92 ? 7.894 3.578 0.222 1.00 96.94 92 TYR A N 1
ATOM 694 C CA . TYR A 1 92 ? 8.020 3.348 1.656 1.00 96.94 92 TYR A CA 1
ATOM 695 C C . TYR A 1 92 ? 8.699 1.996 1.932 1.00 96.94 92 TYR A C 1
ATOM 697 O O . TYR A 1 92 ? 8.150 0.949 1.596 1.00 96.94 92 TYR A O 1
ATOM 705 N N . SER A 1 93 ? 9.891 2.005 2.540 1.00 95.81 93 SER A N 1
ATOM 706 C CA . SER A 1 93 ? 10.655 0.795 2.916 1.00 95.81 93 SER A CA 1
ATOM 707 C C . SER A 1 93 ? 10.785 -0.260 1.800 1.00 95.81 93 SER A C 1
ATOM 709 O O . SER A 1 93 ? 10.599 -1.456 2.035 1.00 95.81 93 SER A O 1
ATOM 711 N N . GLY A 1 94 ? 11.062 0.177 0.569 1.00 96.19 94 GLY A N 1
ATOM 712 C CA . GLY A 1 94 ? 11.197 -0.713 -0.591 1.00 96.19 94 GLY A CA 1
ATOM 713 C C . GLY A 1 94 ? 9.883 -1.103 -1.286 1.00 96.19 94 GLY A C 1
ATOM 714 O O . GLY A 1 94 ? 9.918 -1.739 -2.334 1.00 96.19 94 GLY A O 1
ATOM 715 N N . VAL A 1 95 ? 8.723 -0.702 -0.754 1.00 97.75 95 VAL A N 1
ATOM 716 C CA . VAL A 1 95 ? 7.417 -0.853 -1.420 1.00 97.75 95 VAL A CA 1
ATOM 717 C C . VAL A 1 95 ? 7.166 0.352 -2.322 1.00 97.75 95 VAL A C 1
ATOM 719 O O . VAL A 1 95 ? 7.265 1.488 -1.852 1.00 97.75 95 VAL A O 1
ATOM 722 N N . ASN A 1 96 ? 6.845 0.130 -3.596 1.00 97.06 96 ASN A N 1
ATOM 723 C CA . ASN A 1 96 ? 6.448 1.207 -4.516 1.00 97.06 96 ASN A CA 1
ATOM 724 C C . ASN A 1 96 ? 4.994 1.588 -4.286 1.00 97.06 96 ASN A C 1
ATOM 726 O O . ASN A 1 96 ? 4.165 0.711 -4.047 1.00 97.06 96 ASN A O 1
ATOM 730 N N . ILE A 1 97 ? 4.677 2.877 -4.379 1.00 98.06 97 ILE A N 1
ATOM 731 C CA . ILE A 1 97 ? 3.321 3.377 -4.175 1.00 98.06 97 ILE A CA 1
ATOM 732 C C . ILE A 1 97 ? 2.939 4.371 -5.271 1.00 98.06 97 ILE A C 1
ATOM 734 O O . ILE A 1 97 ? 3.535 5.443 -5.393 1.00 98.06 97 ILE A O 1
ATOM 738 N N . HIS A 1 98 ? 1.871 4.052 -5.999 1.00 97.81 98 HIS A N 1
ATOM 739 C CA . HIS A 1 98 ? 1.289 4.886 -7.050 1.00 97.81 98 HIS A CA 1
ATOM 740 C C . HIS A 1 98 ? -0.077 5.390 -6.608 1.00 97.81 98 HIS A C 1
ATOM 742 O O . HIS A 1 98 ? -0.914 4.610 -6.161 1.00 97.81 98 HIS A O 1
ATOM 748 N N . SER A 1 99 ? -0.312 6.697 -6.715 1.00 97.38 99 SER A N 1
ATOM 749 C CA . SER A 1 99 ? -1.555 7.332 -6.261 1.00 97.38 99 SER A CA 1
ATOM 750 C C . SER A 1 99 ? -2.307 7.956 -7.426 1.00 97.38 99 SER A C 1
ATOM 752 O O . SER A 1 99 ? -1.878 8.954 -7.993 1.00 97.38 99 SER A O 1
ATOM 754 N N . VAL A 1 100 ? -3.460 7.384 -7.755 1.00 96.50 100 VAL A N 1
ATOM 755 C CA . VAL A 1 100 ? -4.338 7.829 -8.838 1.00 96.50 100 VAL A CA 1
ATOM 756 C C . VAL A 1 100 ? -5.515 8.615 -8.261 1.00 96.50 100 VAL A C 1
ATOM 758 O O . VAL A 1 100 ? -6.100 8.254 -7.234 1.00 96.50 100 VAL A O 1
ATOM 761 N N . ARG A 1 101 ? -5.883 9.712 -8.920 1.00 95.38 101 ARG A N 1
ATOM 762 C CA . ARG A 1 101 ? -7.019 10.562 -8.552 1.00 95.38 101 ARG A CA 1
ATOM 763 C C . ARG A 1 101 ? -7.950 10.660 -9.756 1.00 95.38 101 ARG A C 1
ATOM 765 O O . ARG A 1 101 ? -7.565 11.228 -10.773 1.00 95.38 101 ARG A O 1
ATOM 772 N N . LEU A 1 102 ? -9.132 10.048 -9.670 1.00 92.56 102 LEU A N 1
ATOM 773 C CA . LEU A 1 102 ? -10.042 9.915 -10.811 1.00 92.56 102 LEU A CA 1
ATOM 774 C C . LEU A 1 102 ? -11.522 10.035 -10.395 1.00 92.56 102 LEU A C 1
ATOM 776 O O . LEU A 1 102 ? -11.941 9.332 -9.468 1.00 92.56 102 LEU A O 1
ATOM 780 N N . PRO A 1 103 ? -12.337 10.840 -11.107 1.00 90.38 103 PRO A N 1
ATOM 781 C CA . PRO A 1 103 ? -13.784 10.875 -10.911 1.00 90.38 103 PRO A CA 1
ATOM 782 C C . PRO A 1 103 ? -14.440 9.497 -11.070 1.00 90.38 103 PRO A C 1
ATOM 784 O O . PRO A 1 103 ? -14.025 8.678 -11.887 1.00 90.38 103 PRO A O 1
ATOM 787 N N . GLY A 1 104 ? -15.482 9.231 -10.278 1.00 84.56 104 GLY A N 1
ATOM 788 C CA . GLY A 1 104 ? -16.215 7.955 -10.293 1.00 84.56 104 GLY A CA 1
ATOM 789 C C . GLY A 1 104 ? -15.548 6.814 -9.513 1.00 84.56 104 GLY A C 1
ATOM 790 O O . GLY A 1 104 ? -16.140 5.746 -9.364 1.00 84.56 104 GLY A O 1
ATOM 791 N N . ARG A 1 105 ? -14.345 7.026 -8.965 1.00 83.25 105 ARG A N 1
ATOM 792 C CA . ARG A 1 105 ? -13.694 6.097 -8.032 1.00 83.25 105 ARG A CA 1
ATOM 793 C C . ARG A 1 105 ? -13.868 6.589 -6.601 1.00 83.25 105 ARG A C 1
ATOM 795 O O . ARG A 1 105 ? -13.720 7.771 -6.324 1.00 83.25 105 ARG A O 1
ATOM 802 N N . VAL A 1 106 ? -14.166 5.669 -5.688 1.00 85.06 106 VAL A N 1
ATOM 803 C CA . VAL A 1 106 ? -14.326 5.978 -4.261 1.00 85.06 106 VAL A CA 1
ATOM 804 C C . VAL A 1 106 ? -13.021 5.681 -3.523 1.00 85.06 106 VAL A C 1
ATOM 806 O O . VAL A 1 106 ? -12.279 6.608 -3.206 1.00 85.06 106 VAL A O 1
ATOM 809 N N . ALA A 1 107 ? -12.697 4.402 -3.324 1.00 88.81 107 ALA A N 1
ATOM 810 C CA . ALA A 1 107 ? -11.371 3.969 -2.897 1.00 88.81 107 ALA A CA 1
ATOM 811 C C . ALA A 1 107 ? -11.064 2.578 -3.465 1.00 88.81 107 ALA A C 1
ATOM 813 O O . ALA A 1 107 ? -11.891 1.667 -3.402 1.00 88.81 107 ALA A O 1
ATOM 814 N N . HIS A 1 108 ? -9.875 2.419 -4.029 1.00 94.44 108 HIS A N 1
ATOM 815 C CA . HIS A 1 108 ? -9.401 1.179 -4.623 1.00 94.44 108 HIS A CA 1
ATOM 816 C C . HIS A 1 108 ? -7.920 1.006 -4.311 1.00 94.44 108 HIS A C 1
ATOM 818 O O . HIS A 1 108 ? -7.155 1.965 -4.375 1.00 94.44 108 HIS A O 1
ATOM 824 N N . HIS A 1 109 ? -7.524 -0.217 -3.987 1.00 96.38 109 HIS A N 1
ATOM 825 C CA . HIS A 1 109 ? -6.139 -0.582 -3.738 1.00 96.38 109 HIS A CA 1
ATOM 826 C C . HIS A 1 109 ? -5.841 -1.880 -4.468 1.00 96.38 109 HIS A C 1
ATOM 828 O O . HIS A 1 109 ? -6.540 -2.876 -4.264 1.00 96.38 109 HIS A O 1
ATOM 834 N N . GLU A 1 110 ? -4.758 -1.901 -5.220 1.00 97.88 110 GLU A N 1
ATOM 835 C CA . GLU A 1 110 ? -4.190 -3.078 -5.858 1.00 97.88 110 GLU A CA 1
ATOM 836 C C . GLU A 1 110 ? -2.776 -3.260 -5.321 1.00 97.88 110 GLU A C 1
ATOM 838 O O . GLU A 1 110 ? -1.928 -2.389 -5.485 1.00 97.88 110 GLU A O 1
ATOM 843 N N . LEU A 1 111 ? -2.557 -4.358 -4.601 1.00 98.38 111 LEU A N 1
ATOM 844 C CA . LEU A 1 111 ? -1.252 -4.717 -4.064 1.00 98.38 111 LEU A CA 1
ATOM 845 C C . LEU A 1 111 ? -0.733 -5.919 -4.839 1.00 98.38 111 LEU A C 1
ATOM 847 O O . LEU A 1 111 ? -1.394 -6.958 -4.849 1.00 98.38 111 LEU A O 1
ATOM 851 N N . VAL A 1 112 ? 0.442 -5.781 -5.434 1.00 98.38 112 VAL A N 1
ATOM 852 C CA . VAL A 1 112 ? 1.123 -6.834 -6.179 1.00 98.38 112 VAL A CA 1
ATOM 853 C C . VAL A 1 112 ? 2.390 -7.216 -5.433 1.00 98.38 112 VAL A C 1
ATOM 855 O O . VAL A 1 112 ? 3.220 -6.360 -5.135 1.00 98.38 112 VAL A O 1
ATOM 858 N N . PHE A 1 113 ? 2.552 -8.503 -5.156 1.00 98.44 113 PHE A N 1
ATOM 859 C CA . PHE A 1 113 ? 3.833 -9.094 -4.787 1.00 98.44 113 PHE A CA 1
ATOM 860 C C . PHE A 1 113 ? 4.419 -9.825 -5.990 1.00 98.44 113 PHE A C 1
ATOM 862 O O . PHE A 1 113 ? 3.677 -10.438 -6.761 1.00 98.44 113 PHE A O 1
ATOM 869 N N . ALA A 1 114 ? 5.739 -9.769 -6.152 1.00 97.56 114 ALA A N 1
ATOM 870 C CA . ALA A 1 114 ? 6.418 -10.397 -7.280 1.00 97.56 114 ALA A CA 1
ATOM 871 C C . ALA A 1 114 ? 7.608 -11.249 -6.832 1.00 97.56 114 ALA A C 1
ATOM 873 O O . ALA A 1 114 ? 8.368 -10.872 -5.932 1.00 97.56 114 ALA A O 1
ATOM 874 N N . GLY A 1 115 ? 7.757 -12.395 -7.493 1.00 95.00 115 GLY A N 1
ATOM 875 C CA . GLY A 1 115 ? 8.880 -13.314 -7.364 1.00 95.00 115 GLY A CA 1
ATOM 876 C C . GLY A 1 115 ? 9.262 -13.900 -8.729 1.00 95.00 115 GLY A C 1
ATOM 877 O O . GLY A 1 115 ? 8.597 -13.636 -9.733 1.00 95.00 115 GLY A O 1
ATOM 878 N N . PRO A 1 116 ? 10.349 -14.680 -8.814 1.00 94.75 116 PRO A N 1
ATOM 879 C CA . PRO A 1 116 ? 10.763 -15.292 -10.072 1.00 94.75 116 PRO A CA 1
ATOM 880 C C . PRO A 1 116 ? 9.669 -16.205 -10.648 1.00 94.75 116 PRO A C 1
ATOM 882 O O . PRO A 1 116 ? 9.342 -17.233 -10.066 1.00 94.75 116 PRO A O 1
ATOM 885 N N . GLY A 1 117 ? 9.116 -15.833 -11.805 1.00 95.94 117 GLY A N 1
ATOM 886 C CA . GLY A 1 117 ? 8.128 -16.638 -12.532 1.00 95.94 117 GLY A CA 1
ATOM 887 C C . GLY A 1 117 ? 6.679 -16.514 -12.053 1.00 95.94 117 GLY A C 1
ATOM 888 O O . GLY A 1 117 ? 5.808 -17.126 -12.667 1.00 95.94 117 GLY A O 1
ATOM 889 N N . GLU A 1 118 ? 6.389 -15.711 -11.024 1.00 97.31 118 GLU A N 1
ATOM 890 C CA . GLU A 1 118 ? 5.020 -15.523 -10.538 1.00 97.31 118 GLU A CA 1
ATOM 891 C C . GLU A 1 118 ? 4.760 -14.144 -9.921 1.00 97.31 118 GLU A C 1
ATOM 893 O O . GLU A 1 118 ? 5.661 -13.430 -9.473 1.00 97.31 118 GLU A O 1
ATOM 898 N N . THR A 1 119 ? 3.479 -13.784 -9.873 1.00 98.06 119 THR A N 1
ATOM 899 C CA . THR A 1 119 ? 2.992 -12.617 -9.137 1.00 98.06 119 THR A CA 1
ATOM 900 C C . THR A 1 119 ? 1.735 -12.985 -8.368 1.00 98.06 119 THR A C 1
ATOM 902 O O . THR A 1 119 ? 0.956 -13.838 -8.798 1.00 98.06 119 THR A O 1
ATOM 905 N N . LEU A 1 120 ? 1.533 -12.319 -7.236 1.00 98.19 120 LEU A N 1
ATOM 906 C CA . LEU A 1 120 ? 0.333 -12.441 -6.427 1.00 98.19 120 LEU A CA 1
ATOM 907 C C . LEU A 1 120 ? -0.312 -11.067 -6.271 1.00 98.19 120 LEU A C 1
ATOM 909 O O . LEU A 1 120 ? 0.255 -10.174 -5.639 1.00 98.19 120 LEU A O 1
ATOM 913 N N . THR A 1 121 ? -1.521 -10.921 -6.809 1.00 98.19 121 THR A N 1
ATOM 914 C CA . THR A 1 121 ? -2.270 -9.662 -6.774 1.00 98.19 121 THR A CA 1
ATOM 915 C C . THR A 1 121 ? -3.442 -9.749 -5.806 1.00 98.19 121 THR A C 1
ATOM 917 O O . THR A 1 121 ? -4.286 -10.640 -5.904 1.00 98.19 121 THR A O 1
ATOM 920 N N . TYR A 1 122 ? -3.544 -8.772 -4.904 1.00 96.38 122 TYR A N 1
ATOM 921 C CA . TYR A 1 122 ? -4.683 -8.603 -4.011 1.00 96.38 122 TYR A CA 1
ATOM 922 C C . TYR A 1 122 ? -5.359 -7.245 -4.226 1.00 96.38 122 TYR A C 1
ATOM 924 O O . TYR A 1 122 ? -4.866 -6.185 -3.826 1.00 96.38 122 TYR A O 1
ATOM 932 N N . VAL A 1 123 ? -6.564 -7.285 -4.793 1.00 96.69 123 VAL A N 1
ATOM 933 C CA . VAL A 1 123 ? -7.413 -6.117 -5.043 1.00 96.69 123 VAL A CA 1
ATOM 934 C C . VAL A 1 123 ? -8.437 -5.909 -3.925 1.00 96.69 123 VAL A C 1
ATOM 936 O O . VAL A 1 123 ? -9.027 -6.847 -3.393 1.00 96.69 123 VAL A O 1
ATOM 939 N N . THR A 1 124 ? -8.678 -4.652 -3.560 1.00 93.94 124 THR A N 1
ATOM 940 C CA . THR A 1 124 ? -9.792 -4.262 -2.686 1.00 93.94 124 THR A CA 1
ATOM 941 C C . THR A 1 124 ? -10.420 -2.996 -3.231 1.00 93.94 124 THR A C 1
ATOM 943 O O . THR A 1 124 ? -9.711 -2.043 -3.538 1.00 93.94 124 THR A O 1
ATOM 946 N N . THR A 1 125 ? -11.747 -2.983 -3.322 1.00 92.62 125 THR A N 1
ATOM 947 C CA . THR A 1 125 ? -12.511 -1.817 -3.764 1.00 92.62 125 THR A CA 1
ATOM 948 C C . THR A 1 125 ? -13.584 -1.513 -2.736 1.00 92.62 125 THR A C 1
ATOM 950 O O . THR A 1 125 ? -14.365 -2.391 -2.372 1.00 92.62 125 THR A O 1
ATOM 953 N N . LEU A 1 126 ? -13.634 -0.267 -2.283 1.00 88.06 126 LEU A N 1
ATOM 954 C CA . LEU A 1 126 ? -14.748 0.265 -1.516 1.00 88.06 126 LEU A CA 1
ATOM 955 C C . LEU A 1 126 ? -15.672 0.999 -2.471 1.00 88.06 126 LEU A C 1
ATOM 957 O O . LEU A 1 126 ? -15.262 1.947 -3.134 1.00 88.06 126 LEU A O 1
ATOM 961 N N . LEU A 1 127 ? -16.920 0.548 -2.529 1.00 84.31 127 LEU A N 1
ATOM 962 C CA . LEU A 1 127 ? -17.953 1.178 -3.349 1.00 84.31 127 LEU A CA 1
ATOM 963 C C . LEU A 1 127 ? -18.606 2.362 -2.628 1.00 84.31 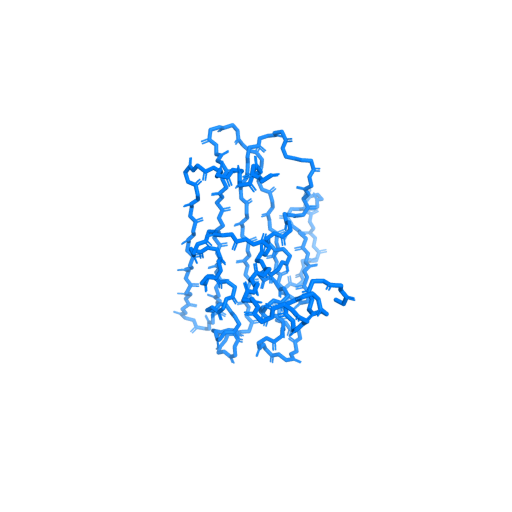127 LEU A C 1
ATOM 965 O O . LEU A 1 127 ? -19.169 3.240 -3.271 1.00 84.31 127 LEU A O 1
ATOM 969 N N . ILE A 1 128 ? -18.532 2.387 -1.294 1.00 77.56 128 ILE A N 1
ATOM 970 C CA . ILE A 1 128 ? -19.147 3.400 -0.434 1.00 77.56 128 ILE A CA 1
ATOM 971 C C . ILE A 1 128 ? -18.195 3.665 0.736 1.00 77.56 128 ILE A C 1
ATOM 973 O O . ILE A 1 128 ? -17.691 2.722 1.349 1.00 77.56 128 ILE A O 1
ATOM 977 N N . VAL A 1 129 ? -17.960 4.938 1.069 1.00 67.12 129 VAL A N 1
ATOM 978 C CA . VAL A 1 129 ? -17.304 5.315 2.331 1.00 67.12 129 VAL A CA 1
ATOM 979 C C . VAL A 1 129 ? -18.390 5.553 3.367 1.00 67.12 129 VAL A C 1
ATOM 981 O O . VAL A 1 129 ? -19.096 6.559 3.325 1.00 67.12 129 VAL A O 1
ATOM 984 N N . LEU A 1 130 ? -18.533 4.618 4.301 1.00 61.03 130 LEU A N 1
ATOM 985 C CA . LEU A 1 130 ? -19.350 4.826 5.490 1.00 61.03 130 LEU A CA 1
ATOM 986 C C . LEU A 1 130 ? -18.559 5.704 6.460 1.00 61.03 130 LEU A C 1
ATOM 988 O O . LEU A 1 130 ? -17.629 5.239 7.117 1.00 61.03 130 LEU A O 1
ATOM 992 N N . VAL A 1 131 ? -18.920 6.982 6.544 1.00 56.53 131 VAL A N 1
ATOM 993 C CA . VAL A 1 131 ? -18.440 7.845 7.623 1.00 56.53 131 VAL A CA 1
ATOM 994 C C . VAL A 1 131 ? -19.241 7.486 8.871 1.00 56.53 131 VAL A C 1
ATOM 996 O O . VAL A 1 131 ? -20.356 7.963 9.066 1.00 56.53 131 VAL A O 1
ATOM 999 N N . LEU A 1 132 ? -18.680 6.626 9.721 1.00 52.56 132 LEU A N 1
ATOM 1000 C CA . LEU A 1 132 ? -19.184 6.389 11.075 1.00 52.56 132 LEU A CA 1
ATOM 1001 C C . LEU A 1 132 ? -18.821 7.591 11.966 1.00 52.56 132 LEU A C 1
ATOM 1003 O O . LEU A 1 132 ? -18.020 7.482 12.884 1.00 52.56 132 LEU A O 1
ATOM 1007 N N . CYS A 1 133 ? -19.398 8.756 11.673 1.00 38.56 133 CYS A N 1
ATOM 1008 C CA . CYS A 1 133 ? -19.486 9.868 12.616 1.00 38.56 133 CYS A CA 1
ATOM 1009 C C . CYS A 1 133 ? -20.953 10.051 12.974 1.00 38.56 133 CYS A C 1
ATOM 1011 O O . CYS A 1 133 ? -21.673 10.778 12.294 1.00 38.56 133 CYS A O 1
ATOM 1013 N N . ARG A 1 134 ? -21.385 9.364 14.030 1.00 29.77 134 ARG A N 1
ATOM 1014 C CA . ARG A 1 134 ? -22.471 9.791 14.917 1.00 29.77 134 ARG A CA 1
ATOM 1015 C C . ARG A 1 134 ? -22.435 8.919 16.169 1.00 29.77 134 ARG A C 1
ATOM 1017 O O . ARG A 1 134 ? -22.984 7.821 16.186 1.00 29.77 134 ARG A O 1
ATOM 1024 N N . ALA A 1 135 ? -21.751 9.432 17.180 1.00 34.97 135 ALA A N 1
ATOM 1025 C CA . ALA A 1 135 ? -22.159 9.323 18.571 1.00 34.97 135 ALA A CA 1
ATOM 1026 C C . ALA A 1 135 ? -22.217 10.757 19.100 1.00 34.97 135 ALA A C 1
ATOM 1028 O O . ALA A 1 135 ? -21.280 11.518 18.758 1.00 34.97 135 ALA A O 1
#

pLDDT: mean 91.14, std 11.58, range [29.77, 98.44]

Mean predicted aligned error: 5.29 Å

Nearest PDB structures (foldseek):
  5z2e-assembly1_A  TM=9.039E-01  e=8.803E-13  Paenisporosarcina sp. TG-14
  1yl5-assembly1_A  TM=9.181E-01  e=1.278E-12  Mycobacterium tuberculosis
  5tek-assembly1_A  TM=9.027E-01  e=1.129E-12  Mycobacterium tuberculosis H37Ra
  5kt0-assembly1_A  TM=8.738E-01  e=9.367E-13  Trichormus variabilis ATCC 29413
  1c3v-assembly1_A  TM=8.284E-01  e=2.100E-12  Mycobacterium tuberculosis